Protein AF-A0A537UI76-F1 (afdb_monomer)

Structure (mmCIF, N/CA/C/O backbone):
data_AF-A0A537UI76-F1
#
_entry.id   AF-A0A537UI76-F1
#
loop_
_atom_site.group_PDB
_atom_site.id
_atom_site.type_symbol
_atom_site.label_atom_id
_atom_site.label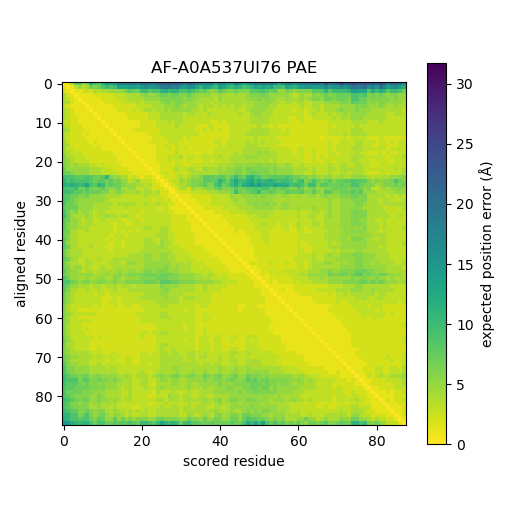_alt_id
_atom_site.label_comp_id
_atom_site.label_asym_id
_atom_site.label_entity_id
_atom_site.label_seq_id
_atom_site.pdbx_PDB_ins_code
_atom_site.Cartn_x
_atom_site.Cartn_y
_atom_site.Cartn_z
_atom_site.occupancy
_atom_site.B_iso_or_equiv
_atom_site.auth_seq_id
_atom_site.auth_comp_id
_atom_site.auth_asym_id
_atom_site.auth_atom_id
_atom_site.pdbx_PDB_model_num
ATOM 1 N N . MET A 1 1 ? 24.146 3.560 -4.573 1.00 59.06 1 MET A N 1
ATOM 2 C CA . MET A 1 1 ? 23.788 4.781 -5.325 1.00 59.06 1 MET A CA 1
ATOM 3 C C . MET A 1 1 ? 22.327 5.006 -5.016 1.00 59.06 1 MET A C 1
ATOM 5 O O . MET A 1 1 ? 21.585 4.076 -5.259 1.00 59.06 1 MET A O 1
ATOM 9 N N . ILE A 1 2 ? 21.945 6.125 -4.399 1.00 76.38 2 ILE A N 1
ATOM 10 C CA . ILE A 1 2 ? 20.531 6.383 -4.085 1.00 76.38 2 ILE A CA 1
ATOM 11 C C . ILE A 1 2 ? 19.817 6.745 -5.387 1.00 76.38 2 ILE A C 1
ATOM 13 O O . ILE A 1 2 ? 20.235 7.683 -6.070 1.00 76.38 2 ILE A O 1
ATOM 17 N N . THR A 1 3 ? 18.770 6.002 -5.728 1.00 84.19 3 THR A N 1
ATOM 18 C CA . THR A 1 3 ? 17.931 6.254 -6.906 1.00 84.19 3 THR A CA 1
ATOM 19 C C . THR A 1 3 ? 16.594 6.889 -6.512 1.00 84.19 3 THR A C 1
ATOM 21 O O . THR A 1 3 ? 16.138 6.767 -5.375 1.00 84.19 3 THR A O 1
ATOM 24 N N . VAL A 1 4 ? 15.941 7.584 -7.452 1.00 82.69 4 VAL A N 1
ATOM 25 C CA . VAL A 1 4 ? 14.601 8.158 -7.222 1.00 82.69 4 VAL A CA 1
ATOM 26 C C . VAL A 1 4 ? 13.571 7.078 -6.838 1.00 82.69 4 VAL A C 1
ATOM 28 O O . VAL A 1 4 ? 12.856 7.304 -5.863 1.00 82.69 4 VAL A O 1
ATOM 31 N N . PRO A 1 5 ? 13.518 5.899 -7.496 1.00 79.94 5 PRO A N 1
ATOM 32 C CA . PRO A 1 5 ? 12.628 4.811 -7.087 1.00 79.94 5 PRO A CA 1
ATOM 33 C C . PRO A 1 5 ? 12.866 4.313 -5.658 1.00 79.94 5 PRO A C 1
ATOM 35 O O . PRO A 1 5 ? 11.904 4.075 -4.936 1.00 79.94 5 PRO A O 1
ATOM 38 N N . GLU A 1 6 ? 14.123 4.201 -5.218 1.00 81.94 6 GLU A N 1
ATOM 39 C CA . GLU A 1 6 ? 14.437 3.784 -3.843 1.00 81.94 6 GLU A CA 1
ATOM 40 C C . GLU A 1 6 ? 13.939 4.799 -2.807 1.00 81.94 6 GLU A C 1
ATOM 42 O O . GLU A 1 6 ? 13.308 4.407 -1.826 1.00 81.94 6 GLU A O 1
ATOM 47 N N . LEU A 1 7 ? 14.160 6.101 -3.038 1.00 86.06 7 LEU A N 1
ATOM 48 C CA . LEU A 1 7 ? 13.647 7.156 -2.152 1.00 86.06 7 LEU A CA 1
ATOM 49 C C . LEU A 1 7 ? 12.117 7.177 -2.120 1.00 86.06 7 LEU A C 1
ATOM 51 O O . LEU A 1 7 ? 11.514 7.360 -1.064 1.00 86.06 7 LEU A O 1
ATOM 55 N N . ALA A 1 8 ? 11.490 6.988 -3.278 1.00 83.25 8 ALA A N 1
ATOM 56 C CA . ALA A 1 8 ? 10.042 6.953 -3.411 1.00 83.25 8 ALA A CA 1
ATOM 57 C C . ALA A 1 8 ? 9.443 5.742 -2.670 1.00 83.25 8 ALA A C 1
ATOM 59 O O . ALA A 1 8 ? 8.443 5.884 -1.963 1.00 83.25 8 ALA A O 1
ATOM 60 N N . ALA A 1 9 ? 10.096 4.579 -2.754 1.00 82.75 9 ALA A N 1
ATOM 61 C CA . ALA A 1 9 ? 9.706 3.374 -2.029 1.00 82.75 9 ALA A CA 1
ATOM 62 C C . ALA A 1 9 ? 9.835 3.530 -0.509 1.00 82.75 9 ALA A C 1
ATOM 64 O O . ALA A 1 9 ? 8.928 3.147 0.234 1.00 82.75 9 ALA A O 1
ATOM 65 N N . GLU A 1 10 ? 10.929 4.130 -0.038 1.00 86.19 10 GLU A N 1
ATOM 66 C CA . GLU A 1 10 ? 11.135 4.417 1.384 1.00 86.19 10 GLU A CA 1
ATOM 67 C C . GLU A 1 10 ? 10.098 5.418 1.919 1.00 86.19 10 GLU A C 1
ATOM 69 O O . GLU A 1 10 ? 9.525 5.214 2.997 1.00 86.19 10 GLU A O 1
ATOM 74 N N . ALA A 1 11 ? 9.796 6.461 1.140 1.00 88.94 11 ALA A N 1
ATOM 75 C CA . ALA A 1 11 ? 8.765 7.437 1.474 1.00 88.94 11 ALA A CA 1
ATOM 76 C C . ALA A 1 11 ? 7.370 6.797 1.553 1.00 88.94 11 ALA A C 1
ATOM 78 O O . ALA A 1 11 ? 6.651 7.035 2.527 1.00 88.94 11 ALA A O 1
ATOM 79 N N . LEU A 1 12 ? 7.001 5.946 0.585 1.00 88.56 12 LEU A N 1
ATOM 80 C CA . LEU A 1 12 ? 5.718 5.241 0.611 1.00 88.56 12 LEU A CA 1
ATOM 81 C C . LEU A 1 12 ? 5.623 4.292 1.810 1.00 88.56 12 LEU A C 1
ATOM 83 O O . LEU A 1 12 ? 4.636 4.334 2.541 1.00 88.56 12 LEU A O 1
ATOM 87 N N . GLY A 1 13 ? 6.648 3.468 2.048 1.00 88.50 13 GLY A N 1
ATOM 88 C CA . GLY A 1 13 ? 6.660 2.539 3.181 1.00 88.50 13 GLY A CA 1
ATOM 89 C C . GLY A 1 13 ? 6.511 3.262 4.524 1.00 88.50 13 GLY A C 1
ATOM 90 O O . GLY A 1 13 ? 5.728 2.838 5.376 1.00 88.50 13 GLY A O 1
ATOM 91 N N . SER A 1 14 ? 7.196 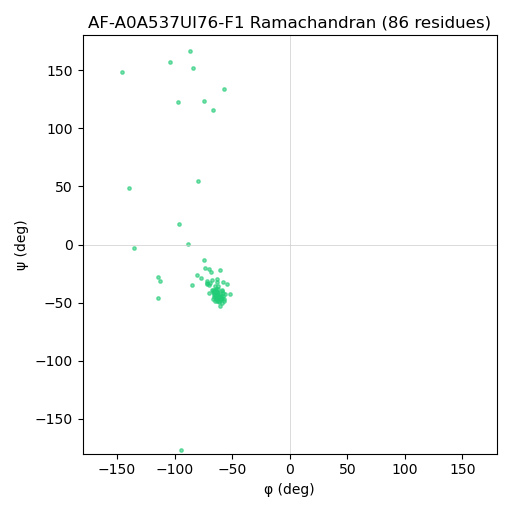4.398 4.684 1.00 89.56 14 SER A N 1
ATOM 92 C CA . SER A 1 14 ? 7.102 5.241 5.884 1.00 89.56 14 SER A CA 1
ATOM 93 C C . SER A 1 14 ? 5.717 5.873 6.052 1.00 89.56 14 SER A C 1
ATOM 95 O O . SER A 1 14 ? 5.182 5.908 7.165 1.00 89.56 14 SER A O 1
ATOM 97 N N . PHE A 1 15 ? 5.120 6.349 4.955 1.00 91.81 15 PHE A N 1
ATOM 98 C CA . PHE A 1 15 ? 3.760 6.886 4.941 1.00 91.81 15 PHE A CA 1
ATOM 99 C C . PHE A 1 15 ? 2.736 5.830 5.382 1.00 91.81 15 PHE A C 1
ATOM 101 O O . PHE A 1 15 ? 2.004 6.057 6.348 1.00 91.81 15 PHE A O 1
ATOM 108 N N . LEU A 1 16 ? 2.743 4.653 4.747 1.00 89.44 16 LEU A N 1
ATOM 109 C CA . LEU A 1 16 ? 1.796 3.572 5.039 1.00 89.44 16 LEU A CA 1
ATOM 110 C C . LEU A 1 16 ? 1.933 3.063 6.478 1.00 89.44 16 LEU A C 1
ATOM 112 O O . LEU A 1 16 ? 0.931 2.842 7.155 1.00 89.44 16 LEU A O 1
ATOM 116 N N . ALA A 1 17 ? 3.162 2.921 6.977 1.00 88.56 17 ALA A N 1
ATOM 117 C CA . ALA A 1 17 ? 3.391 2.484 8.350 1.00 88.56 17 ALA A CA 1
ATOM 118 C C . ALA A 1 17 ? 2.927 3.516 9.381 1.00 88.56 17 ALA A C 1
ATOM 120 O O . ALA A 1 17 ? 2.336 3.148 10.396 1.00 88.56 17 ALA A O 1
ATOM 121 N N . THR A 1 18 ? 3.150 4.806 9.112 1.00 91.25 18 THR A N 1
ATOM 122 C CA . THR A 1 18 ? 2.669 5.887 9.981 1.00 91.25 18 THR A CA 1
ATOM 123 C C . THR A 1 18 ? 1.147 5.876 10.061 1.00 91.25 18 THR A C 1
ATOM 125 O O . THR A 1 18 ? 0.594 5.939 11.161 1.00 91.25 18 THR A O 1
ATOM 128 N N . ASP A 1 19 ? 0.476 5.753 8.916 1.00 89.56 19 ASP A N 1
ATOM 129 C CA . ASP A 1 19 ? -0.982 5.729 8.863 1.00 89.56 19 ASP A CA 1
ATOM 130 C C . ASP A 1 19 ? -1.564 4.500 9.575 1.00 89.56 19 ASP A C 1
ATOM 132 O O . ASP A 1 19 ? -2.400 4.628 10.474 1.00 89.56 19 ASP A O 1
ATOM 136 N N . MET A 1 20 ? -1.038 3.306 9.284 1.00 86.94 20 MET A N 1
ATOM 137 C CA . MET A 1 20 ? -1.506 2.083 9.935 1.00 86.94 20 MET A CA 1
ATOM 138 C C . MET A 1 20 ? -1.218 2.060 11.429 1.00 86.94 20 MET A C 1
ATOM 140 O O . MET A 1 20 ? -2.037 1.557 12.196 1.00 86.94 20 MET A O 1
ATOM 144 N N . ASN A 1 21 ? -0.089 2.610 11.873 1.00 89.56 21 ASN A N 1
ATOM 145 C CA . ASN A 1 21 ? 0.191 2.730 13.298 1.00 89.56 21 ASN A CA 1
ATOM 146 C C . ASN A 1 21 ? -0.810 3.668 13.984 1.00 89.56 21 ASN A C 1
ATOM 148 O O . ASN A 1 21 ? -1.293 3.372 15.077 1.00 89.56 21 ASN A O 1
ATOM 152 N N . ARG A 1 22 ? -1.190 4.766 13.323 1.00 89.00 22 ARG A N 1
ATOM 153 C CA . ARG A 1 22 ? -2.182 5.710 13.848 1.00 89.00 22 ARG A CA 1
ATOM 154 C C . ARG A 1 22 ? -3.579 5.095 13.937 1.00 89.00 22 ARG A C 1
ATOM 156 O O . ARG A 1 22 ? -4.285 5.344 14.912 1.00 89.00 22 ARG A O 1
ATOM 163 N N . SER A 1 23 ? -3.949 4.287 12.948 1.00 86.31 23 SER A N 1
ATOM 164 C CA . SER A 1 23 ? -5.276 3.669 12.840 1.00 86.31 23 SER A CA 1
ATOM 165 C C . SER A 1 23 ? -5.406 2.364 13.638 1.00 86.31 23 SER A C 1
ATOM 167 O O . SER A 1 23 ? -6.462 2.088 14.206 1.00 86.31 23 SER A O 1
ATOM 169 N N . PHE A 1 24 ? -4.338 1.562 13.721 1.00 88.12 24 PHE A N 1
ATOM 170 C CA . PHE A 1 24 ? -4.387 0.181 14.219 1.00 88.12 24 PHE A CA 1
ATOM 171 C C . PHE A 1 24 ? -3.261 -0.204 15.192 1.00 88.12 24 PHE A C 1
ATOM 173 O O . PHE A 1 24 ? -3.287 -1.319 15.716 1.00 88.12 24 PHE A O 1
ATOM 180 N N . GLY A 1 25 ? -2.297 0.674 15.487 1.00 84.12 25 GLY A N 1
ATOM 181 C CA . GLY A 1 25 ? -1.078 0.331 16.240 1.00 84.12 25 GLY A CA 1
ATOM 182 C C . GLY A 1 25 ? -1.315 -0.258 17.635 1.00 84.12 25 GLY A C 1
ATOM 183 O O . GLY A 1 25 ? -0.586 -1.147 18.066 1.00 84.12 25 GLY A O 1
ATOM 184 N N . SER A 1 26 ? -2.388 0.147 18.321 1.00 85.19 26 SER A N 1
ATOM 185 C CA . SER A 1 26 ? -2.754 -0.395 19.640 1.00 85.19 26 SER A CA 1
ATOM 186 C C . SER A 1 26 ? -3.326 -1.817 19.600 1.00 85.19 26 SER A C 1
ATOM 188 O O . SER A 1 26 ? -3.334 -2.497 20.623 1.00 85.19 26 SER A O 1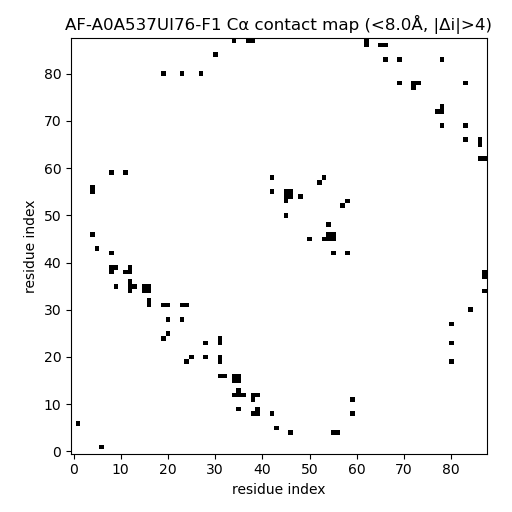
ATOM 190 N N . SER A 1 27 ? -3.814 -2.270 18.441 1.00 84.38 27 SER A N 1
ATOM 191 C CA . SER A 1 27 ? -4.491 -3.564 18.286 1.00 84.38 27 SER A CA 1
ATOM 192 C C . SER A 1 27 ? -3.728 -4.550 17.399 1.00 84.38 27 SER A C 1
ATOM 194 O O . SER A 1 27 ? -3.862 -5.756 17.585 1.00 84.38 27 SER A O 1
ATOM 196 N N . HIS A 1 28 ? -2.923 -4.061 16.449 1.00 85.88 28 HIS A N 1
ATOM 197 C CA . HIS A 1 28 ? -2.276 -4.872 15.412 1.00 85.88 28 HIS A CA 1
ATOM 198 C C . HIS A 1 28 ? -0.829 -4.421 15.141 1.00 85.88 28 HIS A C 1
ATOM 200 O O . HIS A 1 28 ? -0.417 -4.279 13.991 1.00 85.88 28 HIS A O 1
ATOM 206 N N . ALA A 1 29 ? -0.032 -4.241 16.201 1.00 83.75 29 ALA A N 1
ATOM 207 C CA . ALA A 1 29 ? 1.362 -3.783 16.122 1.00 83.75 29 ALA A CA 1
ATOM 208 C C . ALA A 1 29 ? 2.230 -4.595 15.134 1.00 83.75 29 ALA A C 1
ATOM 210 O O . ALA A 1 29 ? 2.944 -4.029 14.309 1.00 83.75 29 ALA A O 1
ATOM 211 N N . ARG A 1 30 ? 2.093 -5.929 15.123 1.00 85.81 30 ARG A N 1
ATOM 212 C CA . ARG A 1 30 ? 2.843 -6.789 14.190 1.00 85.81 30 ARG A CA 1
ATOM 213 C C . ARG A 1 30 ? 2.571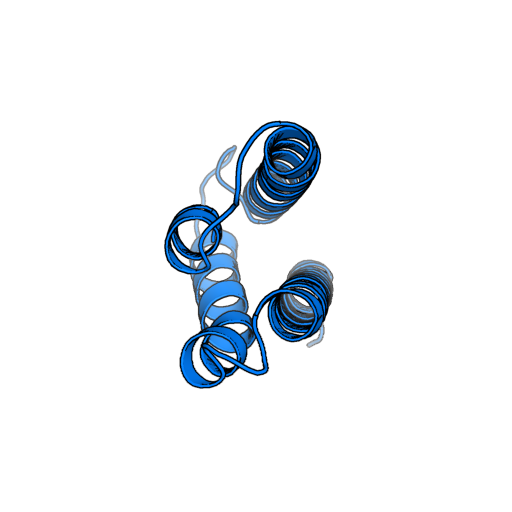 -6.448 12.725 1.00 85.81 30 ARG A C 1
ATOM 215 O O . ARG A 1 30 ? 3.477 -6.501 11.904 1.00 85.81 30 ARG A O 1
ATOM 222 N N . LEU A 1 31 ? 1.322 -6.133 12.384 1.00 81.56 31 LEU A N 1
ATOM 223 C CA . LEU A 1 31 ? 0.970 -5.755 11.019 1.00 81.56 31 LEU A CA 1
ATOM 224 C C . LEU A 1 31 ? 1.649 -4.431 10.658 1.00 81.56 31 LEU A C 1
ATOM 226 O O . LEU A 1 31 ? 2.277 -4.338 9.612 1.00 81.56 31 LEU A O 1
ATOM 230 N N . THR A 1 32 ? 1.606 -3.449 11.561 1.00 81.81 32 THR A N 1
ATOM 231 C CA . THR A 1 32 ? 2.234 -2.136 11.347 1.00 81.81 32 THR A CA 1
ATOM 232 C C . THR A 1 32 ? 3.758 -2.215 11.201 1.00 81.81 32 THR A C 1
ATOM 234 O O . THR A 1 32 ? 4.332 -1.458 10.426 1.00 81.81 32 THR A O 1
ATOM 237 N N . GLU A 1 33 ? 4.409 -3.168 11.876 1.00 85.69 33 GLU A N 1
ATOM 238 C CA . GLU A 1 33 ? 5.858 -3.403 11.790 1.00 85.69 33 GLU A CA 1
ATOM 239 C C . GLU A 1 33 ? 6.297 -4.025 10.455 1.00 85.69 33 GLU A C 1
ATOM 241 O O . GLU A 1 33 ? 7.406 -3.765 9.992 1.00 85.69 33 GLU A O 1
ATOM 246 N N . LEU A 1 34 ? 5.448 -4.843 9.823 1.00 86.94 34 LEU A N 1
ATOM 247 C CA . LEU A 1 34 ? 5.790 -5.546 8.579 1.00 86.94 34 LEU A CA 1
ATOM 248 C C . LEU A 1 34 ? 5.658 -4.665 7.330 1.00 86.94 34 LEU A C 1
ATOM 250 O O . LEU A 1 34 ? 6.339 -4.903 6.332 1.00 86.94 34 LEU A O 1
ATOM 254 N N . ILE A 1 35 ? 4.799 -3.649 7.383 1.00 83.75 35 ILE A N 1
ATOM 255 C CA . ILE A 1 35 ? 4.413 -2.819 6.233 1.00 83.75 35 ILE A CA 1
ATOM 256 C C . ILE A 1 35 ? 5.600 -2.145 5.534 1.00 83.75 35 ILE A C 1
ATOM 258 O O . ILE A 1 35 ? 5.695 -2.292 4.315 1.00 83.75 35 ILE A O 1
ATOM 262 N N . PRO A 1 36 ? 6.542 -1.479 6.236 1.00 83.88 36 PRO A N 1
ATOM 263 C CA . PRO A 1 36 ? 7.708 -0.892 5.580 1.00 83.88 36 PRO A CA 1
ATOM 264 C C . PRO A 1 36 ? 8.515 -1.914 4.777 1.00 83.88 36 PRO A C 1
ATOM 266 O O . PRO A 1 36 ? 8.932 -1.636 3.654 1.00 83.88 36 PRO A O 1
ATOM 269 N N . SER A 1 37 ? 8.723 -3.108 5.341 1.00 86.94 37 SER A N 1
ATOM 270 C CA . SER A 1 37 ? 9.509 -4.163 4.701 1.00 86.94 37 SER A CA 1
ATOM 271 C C . SER A 1 37 ? 8.794 -4.754 3.490 1.00 86.94 37 SER A C 1
ATOM 273 O O . SER A 1 37 ? 9.432 -4.962 2.461 1.00 86.94 37 SER A O 1
ATOM 275 N N . VAL A 1 38 ? 7.482 -4.991 3.587 1.00 87.62 38 VAL A N 1
ATOM 276 C CA . VAL A 1 38 ? 6.676 -5.519 2.474 1.00 87.62 38 VAL A CA 1
ATOM 277 C C . VAL A 1 38 ? 6.589 -4.504 1.334 1.00 87.62 38 VAL A C 1
ATOM 279 O O . VAL A 1 38 ? 6.871 -4.865 0.193 1.00 87.62 38 VAL A O 1
ATOM 282 N N . ALA A 1 39 ? 6.293 -3.236 1.636 1.00 84.38 39 ALA A N 1
ATOM 283 C CA . ALA A 1 39 ? 6.221 -2.172 0.635 1.00 84.38 39 ALA A CA 1
ATOM 284 C C . ALA A 1 39 ? 7.557 -1.996 -0.100 1.00 84.38 39 ALA A C 1
ATOM 286 O O . ALA A 1 39 ? 7.594 -1.926 -1.330 1.00 84.38 39 ALA A O 1
ATOM 287 N N . ARG A 1 40 ? 8.673 -1.996 0.642 1.00 85.19 40 ARG A N 1
ATOM 288 C CA . ARG A 1 40 ? 10.013 -1.933 0.052 1.00 85.19 40 ARG A CA 1
ATOM 289 C C . ARG A 1 40 ? 10.288 -3.134 -0.852 1.00 85.19 40 ARG A C 1
ATOM 291 O O . ARG A 1 40 ? 10.713 -2.940 -1.986 1.00 85.19 40 ARG A O 1
ATOM 298 N N . LEU A 1 41 ? 10.023 -4.351 -0.375 1.00 89.19 41 LEU A N 1
ATOM 299 C CA . LEU A 1 41 ? 10.265 -5.573 -1.141 1.00 89.19 41 LEU A CA 1
ATOM 300 C C . LEU A 1 41 ? 9.459 -5.582 -2.448 1.00 89.19 41 LEU A C 1
ATOM 302 O O . LEU A 1 41 ? 10.015 -5.854 -3.509 1.00 89.19 41 LEU A O 1
ATOM 306 N N . ALA A 1 42 ? 8.168 -5.245 -2.390 1.00 88.75 42 ALA A N 1
ATOM 307 C CA . ALA A 1 42 ? 7.301 -5.198 -3.565 1.00 88.75 42 ALA A CA 1
ATOM 308 C C . ALA A 1 42 ? 7.825 -4.213 -4.624 1.00 88.75 42 ALA A C 1
ATOM 310 O O . ALA A 1 42 ? 7.929 -4.562 -5.803 1.00 88.75 42 ALA A O 1
ATOM 311 N N . LEU A 1 43 ? 8.220 -3.008 -4.203 1.00 88.31 43 LEU A N 1
ATOM 312 C CA . LEU A 1 43 ? 8.742 -1.985 -5.109 1.00 88.31 43 LEU A CA 1
ATOM 313 C C . LEU A 1 43 ? 10.139 -2.313 -5.645 1.00 88.31 43 LEU A C 1
ATOM 315 O O . LEU A 1 43 ? 10.419 -2.004 -6.801 1.00 88.31 43 LEU A O 1
ATOM 319 N N . GLU A 1 44 ? 10.994 -2.981 -4.869 1.00 88.19 44 GLU A N 1
ATOM 320 C CA . GLU A 1 44 ? 12.280 -3.489 -5.363 1.00 88.19 44 GLU A CA 1
ATOM 321 C C . GLU A 1 44 ? 12.080 -4.545 -6.460 1.00 88.19 44 GLU A C 1
ATOM 323 O O . GLU A 1 44 ? 12.734 -4.477 -7.500 1.00 88.19 44 GLU A O 1
ATOM 328 N N . TYR A 1 45 ? 11.164 -5.502 -6.276 1.00 90.88 45 TYR A N 1
ATOM 329 C CA . TYR A 1 45 ? 10.887 -6.519 -7.299 1.00 90.88 45 TYR A CA 1
ATOM 330 C C . TYR A 1 45 ? 10.320 -5.905 -8.578 1.00 90.88 45 TYR A C 1
ATOM 332 O O . TYR A 1 45 ? 10.790 -6.210 -9.674 1.00 90.88 45 TYR A O 1
ATOM 340 N N . ILE A 1 46 ? 9.336 -5.018 -8.440 1.00 90.25 46 ILE A N 1
ATOM 341 C CA . ILE A 1 46 ? 8.700 -4.355 -9.579 1.00 90.25 46 ILE A CA 1
ATOM 342 C C . ILE A 1 46 ? 9.682 -3.414 -10.289 1.00 90.25 46 ILE A C 1
ATOM 344 O O . ILE A 1 46 ? 9.738 -3.403 -11.519 1.00 90.25 46 ILE A O 1
ATOM 348 N N . GLY A 1 47 ? 10.499 -2.670 -9.542 1.00 87.38 47 GLY A N 1
ATOM 349 C CA . GLY A 1 47 ? 11.503 -1.758 -10.097 1.00 87.38 47 GLY A CA 1
ATOM 350 C C . GLY A 1 47 ? 12.662 -2.453 -10.804 1.00 87.38 47 GLY A C 1
ATOM 351 O O . GLY A 1 47 ? 13.268 -1.855 -11.688 1.00 87.38 47 GLY A O 1
ATOM 352 N N . ASN A 1 48 ? 12.938 -3.713 -10.460 1.00 89.56 48 ASN A N 1
ATOM 353 C CA . ASN A 1 48 ? 13.907 -4.553 -11.167 1.00 89.56 48 ASN A CA 1
ATOM 354 C C . ASN A 1 48 ? 13.298 -5.331 -12.348 1.00 89.56 48 ASN A C 1
ATOM 356 O O . ASN A 1 48 ? 14.011 -6.090 -13.005 1.00 89.56 48 ASN A O 1
ATOM 360 N N . SER A 1 49 ? 11.999 -5.177 -12.618 1.00 90.94 49 SER A N 1
ATOM 361 C CA . SER A 1 49 ? 11.346 -5.783 -13.781 1.00 90.94 49 SER A CA 1
ATOM 362 C C . SER A 1 49 ? 11.458 -4.901 -15.030 1.00 90.94 49 SER A C 1
ATOM 364 O O . SER A 1 49 ? 11.779 -3.716 -14.953 1.00 90.94 49 SER A O 1
ATOM 366 N N . ASP A 1 50 ? 11.151 -5.469 -16.195 1.00 93.38 50 ASP A N 1
ATOM 367 C CA . ASP A 1 50 ? 11.029 -4.763 -17.477 1.00 93.38 50 ASP A CA 1
ATOM 368 C C . ASP A 1 50 ? 9.569 -4.395 -17.814 1.00 93.38 50 ASP A C 1
ATOM 370 O O . ASP A 1 50 ? 9.231 -4.089 -18.962 1.00 93.38 50 ASP A O 1
ATOM 374 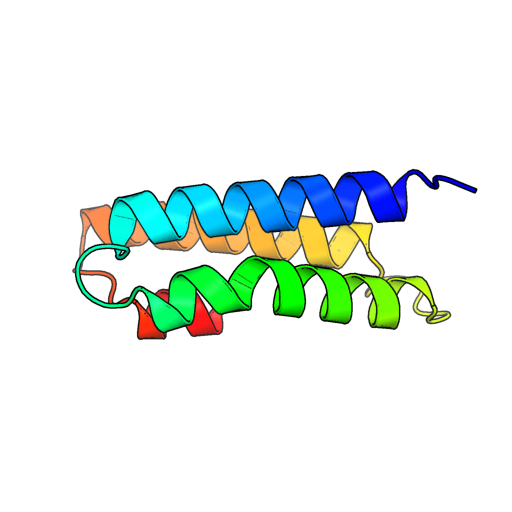N N . ALA A 1 51 ? 8.681 -4.408 -16.813 1.00 93.12 51 ALA A N 1
ATOM 375 C CA . ALA A 1 51 ? 7.273 -4.102 -17.000 1.00 93.12 51 ALA A CA 1
ATOM 376 C C . ALA A 1 51 ? 7.073 -2.630 -17.394 1.00 93.12 51 ALA A C 1
ATOM 378 O O . ALA A 1 51 ? 7.309 -1.712 -16.611 1.00 93.12 51 ALA A O 1
ATOM 379 N N . LEU A 1 52 ? 6.557 -2.404 -18.605 1.00 92.12 52 LEU A N 1
ATOM 380 C CA . LEU A 1 52 ? 6.369 -1.052 -19.140 1.00 92.12 52 LEU A CA 1
ATOM 381 C C . LEU A 1 52 ? 5.292 -0.245 -18.391 1.00 92.12 52 LEU A C 1
ATOM 383 O O . LEU A 1 52 ? 5.381 0.977 -18.322 1.00 92.12 52 LEU A O 1
ATOM 387 N N . TYR A 1 53 ? 4.271 -0.924 -17.856 1.00 93.00 53 TYR A N 1
ATOM 388 C CA . TYR A 1 53 ? 3.129 -0.289 -17.187 1.00 93.00 53 TYR A CA 1
ATOM 389 C C . TYR A 1 53 ? 3.050 -0.612 -15.696 1.00 93.00 53 TYR A C 1
ATOM 391 O O . TYR A 1 53 ? 2.886 0.289 -14.885 1.00 93.00 53 TYR A O 1
ATOM 399 N N . HIS A 1 54 ? 3.209 -1.881 -15.317 1.00 94.38 54 HIS A N 1
ATOM 400 C CA . HIS A 1 54 ? 3.202 -2.308 -13.915 1.00 94.38 54 HIS A CA 1
ATOM 401 C C . HIS A 1 54 ? 4.555 -2.025 -13.252 1.00 94.38 54 HIS A C 1
ATOM 403 O O . HIS A 1 54 ? 5.203 -2.936 -12.754 1.00 94.38 54 HIS A O 1
ATOM 409 N N . ASN A 1 55 ? 5.004 -0.774 -13.326 1.00 90.69 55 ASN A N 1
ATOM 410 C CA . ASN A 1 55 ? 6.278 -0.308 -12.797 1.00 90.69 55 ASN A CA 1
ATOM 411 C C . ASN A 1 55 ? 6.110 0.271 -11.376 1.00 90.69 55 ASN A C 1
ATOM 413 O O . ASN A 1 55 ? 5.018 0.251 -10.795 1.00 90.69 55 ASN A O 1
ATOM 417 N N . VAL A 1 56 ? 7.205 0.787 -10.808 1.00 90.50 56 VAL A N 1
ATOM 418 C CA . VAL A 1 56 ? 7.217 1.389 -9.462 1.00 90.50 56 VAL A CA 1
ATOM 419 C C . VAL A 1 56 ? 6.216 2.535 -9.365 1.00 90.50 56 VAL A C 1
ATOM 421 O O . VAL A 1 56 ? 5.418 2.563 -8.435 1.00 90.50 56 VAL A O 1
ATOM 424 N N . GLU A 1 57 ? 6.207 3.443 -10.341 1.00 89.94 57 GLU A N 1
ATOM 425 C CA . GLU A 1 57 ? 5.344 4.628 -10.338 1.00 89.94 57 GLU A CA 1
ATOM 426 C C . GLU A 1 57 ? 3.863 4.242 -10.329 1.00 89.94 57 GLU A C 1
ATOM 428 O O . GLU A 1 57 ? 3.102 4.717 -9.487 1.00 89.94 57 GLU A O 1
ATOM 433 N N . HIS A 1 58 ? 3.460 3.337 -11.224 1.00 92.81 58 HIS 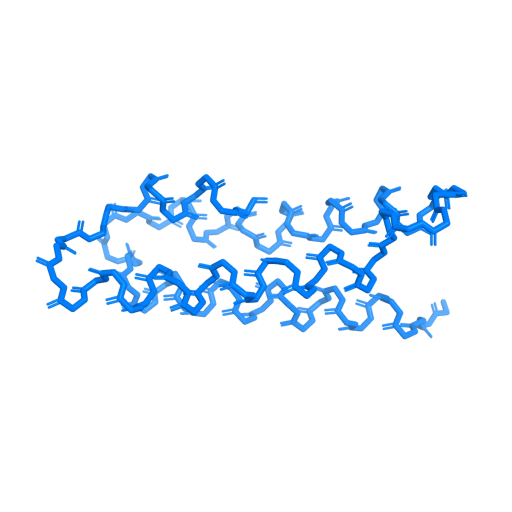A N 1
ATOM 434 C CA . HIS A 1 58 ? 2.090 2.844 -11.282 1.00 92.81 58 HIS A CA 1
ATOM 435 C C . HIS A 1 58 ? 1.685 2.169 -9.973 1.00 92.81 58 HIS A C 1
ATOM 437 O O . HIS A 1 58 ? 0.624 2.482 -9.437 1.00 92.81 58 HIS A O 1
ATOM 443 N N . THR A 1 59 ? 2.545 1.299 -9.436 1.00 92.12 59 THR A N 1
ATOM 444 C CA . THR A 1 59 ? 2.289 0.572 -8.183 1.00 92.12 59 THR A CA 1
ATOM 445 C C . THR A 1 59 ? 2.089 1.537 -7.019 1.00 92.12 59 THR A C 1
ATOM 447 O O . THR A 1 59 ? 1.105 1.437 -6.292 1.00 92.12 59 THR A O 1
ATOM 450 N N . MET A 1 60 ? 2.962 2.537 -6.887 1.00 90.88 60 MET A N 1
ATOM 451 C CA . MET A 1 60 ? 2.821 3.564 -5.858 1.00 90.88 60 MET A CA 1
ATOM 452 C C . MET A 1 60 ? 1.507 4.341 -5.998 1.00 90.88 60 MET A C 1
ATOM 454 O O . MET A 1 60 ? 0.811 4.561 -5.006 1.00 90.88 60 MET A O 1
ATOM 458 N N . LEU A 1 61 ? 1.146 4.738 -7.223 1.00 93.00 61 LEU A N 1
ATOM 459 C CA . LEU A 1 61 ? -0.084 5.486 -7.483 1.00 93.00 61 LEU A 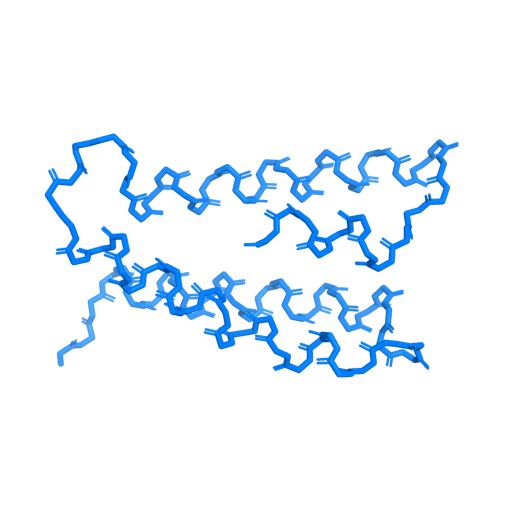CA 1
ATOM 460 C C . LEU A 1 61 ? -1.338 4.676 -7.138 1.00 93.00 61 LEU A C 1
ATOM 462 O O . LEU A 1 61 ? -2.249 5.226 -6.519 1.00 93.00 61 LEU A O 1
ATOM 466 N N . VAL A 1 62 ? -1.398 3.387 -7.493 1.00 94.56 62 VAL A N 1
ATOM 467 C CA . VAL A 1 62 ? -2.565 2.552 -7.160 1.00 94.56 62 VAL A CA 1
ATOM 468 C C . VAL A 1 62 ? -2.662 2.261 -5.663 1.00 94.56 62 VAL A C 1
ATOM 470 O O . VAL A 1 62 ? -3.773 2.265 -5.132 1.00 94.56 62 VAL A O 1
ATOM 473 N N . THR A 1 63 ? -1.537 2.101 -4.958 1.00 92.44 63 THR A N 1
ATOM 474 C CA . THR A 1 63 ? -1.533 1.955 -3.493 1.00 92.44 63 THR A CA 1
ATOM 475 C C . THR A 1 63 ? -2.065 3.215 -2.806 1.00 92.44 63 THR A C 1
ATOM 477 O O . THR A 1 63 ? -2.912 3.113 -1.919 1.00 92.44 63 THR A O 1
ATOM 480 N N . LEU A 1 64 ? -1.637 4.408 -3.238 1.00 93.12 64 LEU A N 1
ATOM 481 C CA . LEU A 1 64 ? -2.144 5.678 -2.698 1.00 93.12 64 LEU A CA 1
ATOM 482 C C . LEU A 1 64 ? -3.627 5.895 -3.030 1.00 93.12 64 LEU A C 1
ATOM 484 O O . LEU A 1 64 ? -4.408 6.251 -2.151 1.00 93.12 64 LEU A O 1
ATOM 488 N N . ALA A 1 65 ? -4.044 5.609 -4.266 1.00 95.81 65 ALA A N 1
ATOM 489 C CA . ALA A 1 65 ? -5.449 5.710 -4.656 1.00 95.81 65 ALA A CA 1
ATOM 490 C C . ALA A 1 65 ? -6.337 4.771 -3.826 1.00 95.81 65 ALA A C 1
ATOM 492 O O . ALA A 1 65 ? -7.415 5.157 -3.372 1.00 95.81 65 ALA A O 1
ATOM 493 N N . GLY A 1 66 ? -5.887 3.537 -3.596 1.00 93.19 66 GLY A N 1
ATOM 494 C CA . GLY A 1 66 ? -6.618 2.606 -2.751 1.00 93.19 66 GLY A CA 1
ATOM 495 C C . GLY A 1 66 ? -6.615 3.016 -1.273 1.00 93.19 66 GLY A C 1
ATOM 496 O O . GLY A 1 66 ? -7.639 2.835 -0.616 1.00 93.19 66 GLY A O 1
ATOM 497 N N . HIS A 1 67 ? -5.550 3.652 -0.767 1.00 91.94 67 HIS A N 1
ATOM 498 C CA . HIS A 1 67 ? -5.539 4.244 0.578 1.00 91.94 67 HIS A CA 1
ATOM 499 C C . HIS A 1 67 ? -6.645 5.296 0.721 1.00 91.94 67 HIS A C 1
ATOM 501 O O . HIS A 1 67 ? -7.475 5.195 1.627 1.00 91.94 67 HIS A O 1
ATOM 507 N N . ASP A 1 68 ? -6.739 6.234 -0.221 1.00 93.50 68 ASP A N 1
ATOM 508 C CA . ASP A 1 68 ? -7.770 7.277 -0.201 1.00 93.50 68 ASP A CA 1
ATOM 509 C C . ASP A 1 68 ? -9.189 6.690 -0.289 1.00 93.50 68 ASP A C 1
ATOM 511 O O . ASP A 1 68 ? -10.103 7.137 0.413 1.00 93.50 68 ASP A O 1
ATOM 515 N N . ILE A 1 69 ? -9.381 5.635 -1.090 1.00 93.62 69 ILE A N 1
ATOM 516 C CA . ILE A 1 69 ? -10.654 4.900 -1.153 1.00 93.62 69 ILE A CA 1
ATOM 517 C C . ILE A 1 69 ? -10.993 4.279 0.207 1.00 93.62 69 ILE A C 1
ATOM 519 O O . ILE A 1 69 ? -12.138 4.384 0.652 1.00 93.62 69 ILE A O 1
ATOM 523 N N . MET A 1 70 ? -10.026 3.648 0.880 1.00 91.19 70 MET A N 1
ATOM 524 C CA . MET A 1 70 ? -10.220 3.052 2.208 1.00 91.19 70 MET A CA 1
ATOM 525 C C . MET A 1 70 ? -10.578 4.109 3.255 1.00 91.19 70 MET A C 1
ATOM 527 O O . MET A 1 70 ? -11.497 3.889 4.050 1.00 91.19 70 MET A O 1
ATOM 531 N N . MET A 1 71 ? -9.914 5.266 3.216 1.00 90.12 71 MET A N 1
ATOM 532 C CA . MET A 1 71 ? -10.215 6.401 4.090 1.00 90.12 71 MET A CA 1
ATOM 533 C C . MET A 1 71 ? -11.624 6.946 3.845 1.00 90.12 71 MET A C 1
ATOM 535 O O . MET A 1 71 ? -12.368 7.185 4.796 1.00 90.12 71 MET A O 1
ATOM 539 N N . GLY A 1 72 ? -12.042 7.063 2.582 1.00 93.38 72 GLY A N 1
ATOM 540 C CA . GLY A 1 72 ? -13.413 7.438 2.232 1.00 93.38 72 GLY A CA 1
ATOM 541 C C . GLY A 1 72 ? -14.446 6.406 2.701 1.00 93.38 72 GLY A C 1
ATOM 542 O O . GLY A 1 72 ? -15.478 6.769 3.267 1.00 93.38 72 GLY A O 1
ATOM 543 N N . ARG A 1 73 ? -14.159 5.108 2.531 1.00 92.94 73 ARG A N 1
ATOM 544 C CA . ARG A 1 73 ? -15.032 4.013 2.990 1.00 92.94 73 ARG A CA 1
ATOM 545 C C . ARG A 1 73 ? -15.205 3.998 4.508 1.00 92.94 73 ARG A C 1
ATOM 547 O O . ARG A 1 73 ? -16.308 3.710 4.975 1.00 92.94 73 ARG A O 1
ATOM 554 N N . ALA A 1 74 ? -14.154 4.344 5.253 1.00 9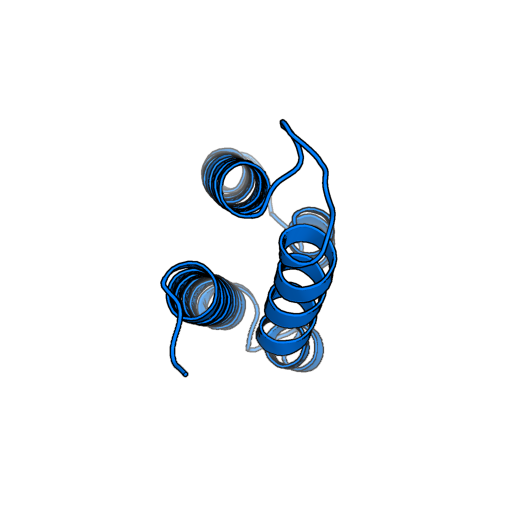0.56 74 ALA A N 1
ATOM 555 C CA . ALA A 1 74 ? -14.160 4.389 6.716 1.00 90.56 74 ALA A CA 1
ATOM 556 C C . ALA A 1 74 ? -15.192 5.380 7.291 1.00 90.56 74 ALA A C 1
ATOM 558 O O . ALA A 1 74 ? -15.632 5.227 8.429 1.00 90.56 74 ALA A O 1
ATOM 559 N N . LEU A 1 75 ? -15.625 6.370 6.498 1.00 92.69 75 LEU A N 1
ATOM 560 C CA . LEU A 1 75 ? -16.689 7.309 6.873 1.00 92.69 75 LEU A CA 1
ATOM 561 C C . LEU A 1 75 ? -18.079 6.654 6.928 1.00 92.69 75 LEU A C 1
ATOM 563 O O . LEU A 1 75 ? -18.984 7.196 7.559 1.00 92.69 75 LEU A O 1
ATOM 567 N N . LEU A 1 76 ? -18.261 5.518 6.249 1.00 96.31 76 LEU A N 1
ATOM 568 C CA . LEU A 1 76 ? -19.549 4.832 6.108 1.00 96.31 76 LEU A CA 1
ATOM 569 C C . LEU A 1 76 ? -19.584 3.479 6.825 1.00 96.31 76 LEU A C 1
ATOM 571 O O . LEU A 1 76 ? -20.647 3.056 7.276 1.00 96.31 76 LEU A O 1
ATOM 575 N N . ALA A 1 77 ? -18.447 2.788 6.916 1.00 93.12 77 ALA A N 1
ATOM 576 C CA . ALA A 1 77 ? -18.340 1.475 7.541 1.00 93.12 77 ALA A CA 1
ATOM 577 C C . ALA A 1 77 ? -16.987 1.312 8.250 1.00 93.12 77 ALA A C 1
ATOM 579 O O . ALA A 1 77 ? -15.994 1.853 7.767 1.00 93.12 77 ALA A O 1
ATOM 580 N N . PRO A 1 78 ? -16.909 0.540 9.351 1.00 89.44 78 PRO A N 1
ATOM 581 C CA . PRO A 1 78 ? -15.635 0.244 9.993 1.00 89.44 78 PRO A CA 1
ATOM 582 C C . PRO A 1 78 ? -14.652 -0.407 9.015 1.00 89.44 78 PRO A C 1
ATOM 584 O O . PRO A 1 78 ? -15.010 -1.347 8.305 1.00 89.44 78 PRO A O 1
ATOM 587 N N . THR A 1 79 ? -13.411 0.071 9.018 1.00 88.56 79 THR A N 1
ATOM 588 C CA . THR A 1 79 ? -12.294 -0.569 8.317 1.00 88.56 79 THR A CA 1
ATOM 589 C C . THR A 1 79 ? -11.529 -1.427 9.309 1.00 88.56 79 THR A C 1
ATOM 591 O O . THR A 1 79 ? -11.046 -0.919 10.325 1.00 88.56 79 THR A O 1
ATOM 594 N N . LEU A 1 80 ? -11.405 -2.720 9.022 1.00 88.38 80 LEU A N 1
ATOM 595 C CA . LEU A 1 80 ? -10.562 -3.605 9.812 1.00 88.38 80 LEU A CA 1
ATOM 596 C C . LEU A 1 80 ? -9.102 -3.512 9.339 1.00 88.38 80 LEU A C 1
ATOM 598 O O . LEU A 1 80 ? -8.848 -3.292 8.152 1.00 88.38 80 LEU A O 1
ATOM 602 N N . PRO A 1 81 ? -8.126 -3.752 10.229 1.00 84.19 81 PRO A N 1
ATOM 603 C CA . PRO A 1 81 ? -6.718 -3.823 9.845 1.00 84.19 81 PRO A CA 1
ATOM 604 C C . PRO A 1 81 ? -6.456 -4.835 8.721 1.00 84.19 81 PRO A C 1
ATOM 606 O O . PRO A 1 81 ? -5.608 -4.592 7.872 1.00 84.19 81 PRO A O 1
ATOM 609 N N . SER A 1 82 ? -7.202 -5.946 8.681 1.00 83.94 82 SER A N 1
ATOM 610 C CA . SER A 1 82 ? -7.136 -6.928 7.592 1.00 83.94 82 SER A CA 1
ATOM 611 C C . SER A 1 82 ? -7.593 -6.357 6.251 1.00 83.94 82 SER A C 1
ATOM 613 O O . SER A 1 82 ? -6.984 -6.658 5.233 1.00 83.94 82 SER A O 1
ATOM 615 N N . ASP A 1 83 ? -8.626 -5.509 6.241 1.00 87.00 83 ASP A N 1
ATOM 616 C CA . ASP A 1 83 ? -9.110 -4.875 5.009 1.00 87.00 83 ASP A CA 1
ATOM 617 C C . ASP A 1 83 ? -8.044 -3.941 4.439 1.00 87.00 83 ASP A C 1
ATOM 619 O O . ASP A 1 83 ? -7.825 -3.898 3.233 1.00 87.00 83 ASP A O 1
ATOM 623 N N . TYR A 1 84 ? -7.365 -3.211 5.326 1.00 83.69 84 TYR A N 1
ATOM 624 C CA . TYR A 1 84 ? -6.273 -2.322 4.954 1.00 83.69 84 TYR A CA 1
ATOM 625 C C . TYR A 1 84 ? -5.014 -3.103 4.542 1.00 83.69 84 TYR A C 1
ATOM 627 O O . TYR A 1 84 ? -4.311 -2.692 3.630 1.00 83.69 84 TYR A O 1
ATOM 635 N N . ALA A 1 85 ? -4.741 -4.260 5.151 1.00 82.25 85 ALA A N 1
ATOM 636 C CA . ALA A 1 85 ? -3.623 -5.115 4.752 1.00 82.25 85 ALA A CA 1
ATOM 637 C C . ALA A 1 85 ? -3.761 -5.659 3.322 1.00 82.25 85 ALA A C 1
ATOM 639 O O . ALA A 1 85 ? -2.754 -5.890 2.677 1.00 82.25 85 ALA A O 1
ATOM 640 N N . HIS A 1 86 ? -4.982 -5.856 2.816 1.00 83.44 86 HIS A N 1
ATOM 641 C CA . HIS A 1 86 ? -5.209 -6.324 1.442 1.00 83.44 86 HIS A CA 1
ATOM 642 C C . HIS A 1 86 ? -4.965 -5.260 0.365 1.00 83.44 86 HIS A C 1
ATOM 644 O O . HIS A 1 86 ? -4.927 -5.591 -0.819 1.00 83.44 86 HIS A O 1
ATOM 650 N N . LEU A 1 87 ? -4.842 -3.995 0.762 1.00 79.81 87 LEU A N 1
ATOM 651 C CA . LEU A 1 87 ? -4.497 -2.899 -0.137 1.00 79.81 87 LEU A CA 1
ATOM 652 C C . LEU A 1 87 ? -2.997 -2.878 -0.486 1.00 79.81 87 LEU A C 1
ATOM 654 O O . LEU A 1 87 ? -2.633 -2.359 -1.542 1.00 79.81 87 LEU A O 1
ATOM 658 N N . ILE A 1 88 ? -2.148 -3.373 0.417 1.00 70.06 88 ILE A N 1
ATOM 659 C CA . ILE A 1 88 ? -0.680 -3.268 0.368 1.00 70.06 88 ILE A CA 1
ATOM 660 C C .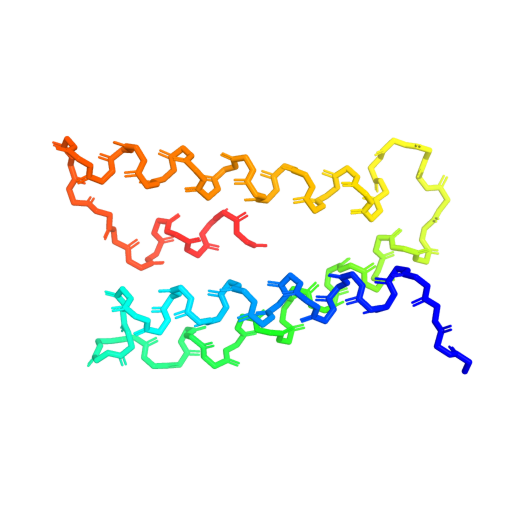 ILE A 1 88 ? -0.087 -4.616 -0.023 1.00 70.06 88 ILE A C 1
ATOM 662 O O . ILE A 1 88 ? 0.827 -4.611 -0.875 1.00 70.06 88 ILE A O 1
#

Mean predicted aligned error: 3.76 Å

Solvent-accessible surface area (backbone atoms only — not comparable to full-atom values): 4957 Å² total; per-residue (Å²): 131,93,46,71,69,57,55,50,30,53,52,49,14,51,51,54,25,53,51,39,35,74,76,35,35,95,82,42,46,72,62,33,67,46,39,38,58,51,45,36,51,54,38,52,56,33,56,73,47,87,50,90,65,72,23,44,69,48,50,52,51,54,42,51,52,48,49,54,49,51,59,60,46,45,78,81,41,90,73,49,72,68,65,57,55,74,62,109

Sequence (88 aa):
MITVPELAAEALGSFLATDMNRSFGSSHARLTELIPSVARLALEYIGNSDALYHNVEHTMLVTLAGHDIMMGRALLAPTLPSDYAHLI

Radius of gyration: 13.52 Å; Cα contacts (8 Å, |Δi|>4): 62; chains: 1; bounding box: 43×15×39 Å

Foldseek 3Di:
DDDPLQVLLQVLLVVLLVVCCVVDVVPCVVLSVCSSVVSNVVLVVQCPDPDPQSHSVNLSVQLVVVVVVLVVVCVPDPDDSVNNSVSD

pLDDT: mean 87.77, std 5.45, range [59.06, 96.31]

Secondary structure (DSSP, 8-state):
---HHHHHHHHHHHHHHHHHHHHHTTT-HHHHHHHHHHHHHHHHHHHTS--SSSSHHHHHHHHHHHHHHHHHHHTTSPPPHHHHHTT-